Protein AF-A0A396P5E0-F1 (afdb_monomer_lite)

Secondary structure (DSSP, 8-state):
--------SEEEEEE-TT--EEEEEESSHHHHHHHHTTT-SSS--TTPBEEEEEETTEEPPGGG-SBHHHHHHHHHHHHHHHTT-

Radius of gyration: 12.71 Å; chains: 1; bounding box: 41×24×31 Å

Structure (mmCIF, N/CA/C/O backbone):
data_AF-A0A396P5E0-F1
#
_entry.id   AF-A0A396P5E0-F1
#
loop_
_atom_site.group_PDB
_atom_site.id
_atom_site.type_symbol
_atom_site.label_atom_id
_atom_site.label_alt_id
_atom_site.label_comp_id
_atom_site.label_asym_id
_atom_site.label_entity_id
_atom_site.label_seq_id
_atom_site.pdbx_PDB_ins_code
_atom_site.Cartn_x
_atom_site.Cartn_y
_atom_site.Cartn_z
_atom_site.occupancy
_atom_site.B_iso_or_equiv
_atom_site.auth_seq_id
_atom_site.auth_comp_id
_atom_site.auth_asym_id
_atom_site.auth_atom_id
_atom_site.pdbx_PDB_model_num
ATOM 1 N N . MET A 1 1 ? 19.675 3.362 18.283 1.00 78.12 1 MET A N 1
ATOM 2 C CA . MET A 1 1 ? 18.299 2.864 18.092 1.00 78.12 1 MET A CA 1
ATOM 3 C C . MET A 1 1 ? 17.385 4.036 18.358 1.00 78.12 1 MET A C 1
ATOM 5 O O . MET A 1 1 ? 17.462 4.584 19.449 1.00 78.12 1 MET A O 1
ATOM 9 N N . GLU A 1 2 ? 16.602 4.442 17.368 1.00 86.69 2 GLU A N 1
ATOM 10 C CA . GLU A 1 2 ? 15.621 5.519 17.502 1.00 86.69 2 GLU A CA 1
ATOM 11 C C . GLU A 1 2 ? 14.236 4.936 17.241 1.00 86.69 2 GLU A C 1
ATOM 13 O O . GLU A 1 2 ? 14.060 4.141 16.317 1.00 86.69 2 GLU A O 1
ATOM 18 N N . THR A 1 3 ? 13.277 5.290 18.091 1.00 87.56 3 THR A N 1
ATOM 19 C CA . THR A 1 3 ? 11.900 4.807 18.000 1.00 87.56 3 THR A CA 1
ATOM 20 C C . THR A 1 3 ? 11.017 5.946 17.523 1.00 87.56 3 THR A C 1
ATOM 22 O O . THR A 1 3 ? 10.996 7.009 18.141 1.00 87.56 3 THR A O 1
ATOM 25 N N . PHE A 1 4 ? 10.255 5.705 16.459 1.00 83.12 4 PHE A N 1
ATOM 26 C CA . PHE A 1 4 ? 9.279 6.651 15.932 1.00 83.12 4 PHE A CA 1
ATOM 27 C C . PHE A 1 4 ? 7.876 6.080 16.108 1.00 83.12 4 PHE A C 1
ATOM 29 O O . PHE A 1 4 ? 7.581 4.989 15.626 1.00 83.12 4 PHE A O 1
ATOM 36 N N . PHE A 1 5 ? 7.018 6.828 16.796 1.00 82.94 5 PHE A N 1
ATOM 37 C CA . PHE A 1 5 ? 5.600 6.511 16.917 1.00 82.94 5 PHE A CA 1
ATOM 38 C C . PHE A 1 5 ? 4.823 7.235 15.821 1.00 82.94 5 PHE A C 1
ATOM 40 O O . PHE A 1 5 ? 5.096 8.394 15.506 1.00 82.94 5 PHE A O 1
ATOM 47 N N . PHE A 1 6 ? 3.839 6.556 15.247 1.00 77.56 6 PHE A N 1
ATOM 48 C CA . PHE A 1 6 ? 2.919 7.120 14.271 1.00 77.56 6 PHE A CA 1
ATOM 49 C C . PHE A 1 6 ? 1.491 6.713 14.634 1.00 77.56 6 PHE A C 1
ATOM 51 O O . PHE A 1 6 ? 1.249 5.612 15.120 1.00 77.56 6 PHE A O 1
ATOM 58 N N . HIS A 1 7 ? 0.558 7.638 14.423 1.00 75.38 7 HIS A N 1
ATOM 59 C CA . HIS A 1 7 ? -0.858 7.491 14.762 1.00 75.38 7 HIS A CA 1
ATOM 60 C C . HIS A 1 7 ? -1.680 7.837 13.525 1.00 75.38 7 HIS A C 1
ATOM 62 O O . HIS A 1 7 ? -2.178 8.955 13.402 1.00 75.38 7 HIS A O 1
ATOM 68 N N . GLN A 1 8 ? -1.684 6.944 12.543 1.00 83.50 8 GLN A N 1
ATOM 69 C CA . GLN A 1 8 ? -2.427 7.115 11.297 1.00 83.50 8 GLN A CA 1
ATOM 70 C C . GLN A 1 8 ? -3.273 5.883 11.068 1.00 83.50 8 GLN A C 1
ATOM 72 O O . GLN A 1 8 ? -2.900 4.792 11.501 1.00 83.50 8 GLN A O 1
ATOM 77 N N . ASP A 1 9 ? -4.384 6.080 10.375 1.00 88.06 9 ASP A N 1
ATOM 78 C CA . ASP A 1 9 ? -5.329 5.003 10.144 1.00 88.06 9 ASP A CA 1
ATOM 79 C C . ASP A 1 9 ? -4.754 4.015 9.138 1.00 88.06 9 ASP A C 1
ATOM 81 O O . ASP A 1 9 ? -4.994 2.827 9.290 1.00 88.06 9 ASP A O 1
ATOM 85 N N . ILE A 1 10 ? -3.937 4.460 8.173 1.00 93.44 10 ILE A N 1
ATOM 86 C CA . ILE A 1 10 ? -3.256 3.569 7.229 1.00 93.44 10 ILE A CA 1
ATOM 87 C C . ILE A 1 10 ? -1.754 3.817 7.213 1.00 93.44 10 ILE A C 1
ATOM 89 O O . ILE A 1 10 ? -1.284 4.954 7.102 1.00 93.44 10 ILE A O 1
ATOM 93 N N . ILE A 1 11 ? -1.007 2.715 7.261 1.00 94.25 11 ILE A N 1
ATOM 94 C CA . ILE A 1 11 ? 0.448 2.676 7.137 1.00 94.25 11 ILE A CA 1
ATOM 95 C C . ILE A 1 11 ? 0.826 1.709 6.023 1.00 94.25 11 ILE A C 1
ATOM 97 O O . ILE A 1 11 ? 0.393 0.561 6.056 1.00 94.25 11 ILE A O 1
ATOM 101 N N . ILE A 1 12 ? 1.671 2.132 5.079 1.00 94.44 12 ILE A N 1
ATOM 102 C CA . ILE A 1 12 ? 2.224 1.265 4.027 1.00 94.44 12 ILE A CA 1
ATOM 103 C C . ILE A 1 12 ? 3.744 1.388 4.034 1.00 94.44 12 ILE A C 1
ATOM 105 O O . ILE A 1 12 ? 4.278 2.493 3.968 1.00 94.44 12 ILE A O 1
ATOM 109 N N . ILE A 1 13 ? 4.445 0.257 4.087 1.00 94.19 13 ILE A N 1
ATOM 110 C CA . ILE A 1 13 ? 5.895 0.197 3.884 1.00 94.19 13 ILE A CA 1
ATOM 111 C C . ILE A 1 13 ? 6.145 -0.392 2.502 1.00 94.19 13 ILE A C 1
ATOM 113 O O . ILE A 1 13 ? 5.750 -1.525 2.228 1.00 94.19 13 ILE A O 1
ATOM 117 N N . THR A 1 14 ? 6.817 0.371 1.649 1.00 95.19 14 THR A N 1
ATOM 118 C CA . THR A 1 14 ? 7.078 0.036 0.241 1.00 95.19 14 THR A CA 1
ATOM 119 C C . THR A 1 14 ? 8.505 0.433 -0.148 1.00 95.19 14 THR A C 1
ATOM 121 O O . THR A 1 14 ? 9.246 0.950 0.693 1.00 95.19 14 THR A O 1
ATOM 124 N N . ALA A 1 15 ? 8.922 0.155 -1.382 1.00 92.94 15 ALA A N 1
ATOM 125 C CA . ALA A 1 15 ? 10.190 0.619 -1.935 1.00 92.94 15 ALA A CA 1
ATOM 126 C C . ALA A 1 15 ? 10.042 1.184 -3.348 1.00 92.94 15 ALA A C 1
ATOM 128 O O . ALA A 1 15 ? 9.198 0.745 -4.126 1.00 92.94 15 ALA A O 1
ATOM 129 N N . ASN A 1 16 ? 10.907 2.141 -3.684 1.00 88.44 16 ASN A N 1
ATOM 130 C CA . ASN A 1 16 ? 10.997 2.690 -5.034 1.00 88.44 16 ASN A CA 1
ATOM 131 C C . ASN A 1 16 ? 11.793 1.747 -5.960 1.00 88.44 16 ASN A C 1
ATOM 133 O O . ASN A 1 16 ? 12.324 0.723 -5.527 1.00 88.44 16 ASN A O 1
ATOM 137 N N . ALA A 1 17 ? 11.932 2.118 -7.237 1.00 85.69 17 ALA A N 1
ATOM 138 C CA . ALA A 1 17 ? 12.693 1.341 -8.223 1.00 85.69 17 ALA A CA 1
ATOM 139 C C . ALA A 1 17 ? 14.188 1.171 -7.873 1.00 85.69 17 ALA A C 1
ATOM 141 O O . ALA A 1 17 ? 14.830 0.242 -8.359 1.00 85.69 17 ALA A O 1
ATOM 142 N N . ALA A 1 18 ? 14.746 2.038 -7.020 1.00 89.00 18 ALA A N 1
ATOM 143 C CA . ALA A 1 18 ? 16.113 1.919 -6.512 1.00 89.00 18 ALA A CA 1
ATOM 144 C C . ALA A 1 18 ? 16.223 0.981 -5.289 1.00 89.00 18 ALA A C 1
ATOM 146 O O . ALA A 1 18 ? 17.323 0.727 -4.801 1.00 89.00 18 ALA A O 1
ATOM 147 N N . GLY A 1 19 ? 15.099 0.452 -4.792 1.00 86.69 19 GLY A N 1
ATOM 148 C CA . GLY A 1 19 ? 15.034 -0.401 -3.606 1.00 86.69 19 GLY A CA 1
ATOM 149 C C . GLY A 1 19 ? 15.042 0.366 -2.281 1.00 86.69 19 GLY A C 1
ATOM 150 O O . GLY A 1 19 ? 15.111 -0.257 -1.217 1.00 86.69 19 GLY A O 1
ATOM 151 N N . GLU A 1 20 ? 14.964 1.699 -2.310 1.00 92.69 20 GLU A N 1
ATOM 152 C CA . GLU A 1 20 ? 14.907 2.515 -1.100 1.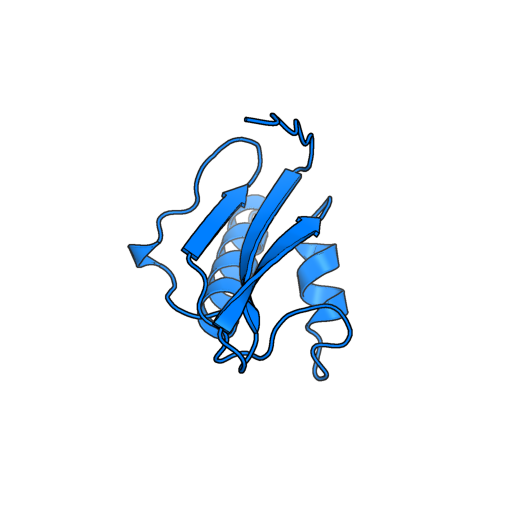00 92.69 20 GLU A CA 1
ATOM 153 C C . GLU A 1 20 ? 13.534 2.369 -0.452 1.00 92.69 20 GLU A C 1
ATOM 155 O O . GLU A 1 20 ? 12.506 2.631 -1.079 1.00 92.69 20 GLU A O 1
ATOM 160 N N . LYS A 1 21 ? 13.521 1.936 0.812 1.00 94.62 21 LYS A N 1
ATOM 161 C CA . LYS A 1 21 ? 12.290 1.701 1.568 1.00 94.62 21 LYS A CA 1
ATOM 162 C C . LYS A 1 21 ? 11.773 2.989 2.184 1.00 94.62 21 LYS A C 1
ATOM 164 O O . LYS A 1 21 ? 12.536 3.735 2.794 1.00 94.62 21 LYS A O 1
ATOM 169 N N . TYR A 1 22 ? 10.466 3.190 2.109 1.00 92.88 22 TYR A N 1
ATOM 170 C CA . TYR A 1 22 ? 9.801 4.339 2.706 1.00 92.88 22 TYR A CA 1
ATOM 171 C C . TYR A 1 22 ? 8.414 3.984 3.246 1.00 92.88 22 TYR A C 1
ATOM 173 O O . TYR A 1 22 ? 7.869 2.908 2.991 1.00 92.88 22 TYR A O 1
ATOM 181 N N . LEU A 1 23 ? 7.886 4.905 4.051 1.00 92.56 23 LEU A N 1
ATOM 182 C CA . LEU A 1 23 ? 6.617 4.800 4.759 1.00 92.56 23 LEU A CA 1
ATOM 183 C C . LEU A 1 23 ? 5.617 5.792 4.159 1.00 92.56 23 LEU A C 1
ATOM 185 O O . LEU A 1 23 ? 5.879 6.995 4.151 1.00 92.56 23 LEU A O 1
ATOM 189 N N . ILE A 1 24 ? 4.456 5.298 3.744 1.00 93.19 24 ILE A N 1
ATOM 190 C CA . ILE A 1 24 ? 3.286 6.114 3.416 1.00 93.19 24 ILE A CA 1
ATOM 191 C C . ILE A 1 24 ? 2.339 6.093 4.609 1.00 93.19 24 ILE A C 1
ATOM 193 O O . ILE A 1 24 ? 2.144 5.064 5.260 1.00 93.19 24 ILE A O 1
ATOM 197 N N . LYS A 1 25 ? 1.772 7.262 4.890 1.00 93.19 25 LYS A N 1
ATOM 198 C CA . LYS A 1 25 ? 0.835 7.523 5.975 1.00 93.19 25 LYS A CA 1
ATOM 199 C C . LYS A 1 25 ? -0.399 8.181 5.384 1.00 93.19 25 LYS A C 1
ATOM 201 O O . LYS A 1 25 ? -0.258 9.236 4.775 1.00 93.19 25 LYS A O 1
ATOM 206 N N . ALA A 1 26 ? -1.569 7.601 5.610 1.00 93.25 26 ALA A N 1
ATOM 207 C CA . ALA A 1 26 ? -2.834 8.180 5.172 1.00 93.25 26 ALA A CA 1
ATOM 208 C C . ALA A 1 26 ? -3.872 8.137 6.295 1.00 93.25 26 ALA A C 1
ATOM 210 O O . ALA A 1 26 ? -3.814 7.277 7.181 1.00 93.25 26 ALA A O 1
ATOM 211 N N . LYS A 1 27 ? -4.819 9.080 6.260 1.00 91.56 27 LYS A N 1
ATOM 212 C CA . LYS A 1 27 ? -5.934 9.124 7.214 1.00 91.56 27 LYS A CA 1
ATOM 213 C C . LYS A 1 27 ? -7.110 8.285 6.743 1.00 91.56 27 LYS A C 1
ATOM 215 O O . LYS A 1 27 ? -7.923 7.874 7.553 1.00 91.56 27 LYS A O 1
ATOM 220 N N . SER A 1 28 ? -7.228 8.046 5.443 1.00 91.75 28 SER A N 1
ATOM 221 C CA . SER A 1 28 ? -8.313 7.244 4.897 1.00 91.75 28 SER A CA 1
ATOM 222 C C . SER A 1 28 ? -7.861 6.432 3.687 1.00 91.75 28 SER A C 1
ATOM 224 O O . SER A 1 28 ? -6.858 6.753 3.049 1.00 91.75 28 SER A O 1
ATOM 226 N N . ILE A 1 29 ? -8.617 5.377 3.354 1.00 92.38 29 ILE A N 1
ATOM 227 C CA . ILE A 1 29 ? -8.416 4.643 2.094 1.00 92.38 29 ILE A CA 1
ATOM 228 C C . ILE A 1 29 ? -8.618 5.594 0.908 1.00 92.38 29 ILE A C 1
ATOM 230 O O . ILE A 1 29 ? -7.900 5.487 -0.081 1.00 92.38 29 ILE A O 1
ATOM 234 N N . GLN A 1 30 ? -9.560 6.537 1.020 1.00 92.50 30 GLN A N 1
ATOM 235 C CA . GLN A 1 30 ? -9.875 7.472 -0.054 1.00 92.50 30 GLN A CA 1
ATOM 236 C C . GLN A 1 30 ? -8.679 8.356 -0.412 1.00 92.50 30 GLN A C 1
ATOM 238 O O . GLN A 1 30 ? -8.406 8.500 -1.594 1.00 92.50 30 GLN A O 1
ATOM 243 N N . ASP A 1 31 ? -7.922 8.841 0.578 1.00 92.38 31 ASP A N 1
ATOM 244 C CA . ASP A 1 31 ? -6.723 9.659 0.339 1.00 92.38 31 ASP A CA 1
ATOM 245 C C . ASP A 1 31 ? -5.734 8.924 -0.591 1.00 92.38 31 ASP A C 1
ATOM 247 O O . ASP A 1 31 ? -5.198 9.497 -1.532 1.00 92.38 31 ASP A O 1
ATOM 251 N N . ILE A 1 32 ? -5.545 7.617 -0.368 1.00 93.75 32 ILE A N 1
ATOM 252 C CA . ILE A 1 32 ? -4.653 6.777 -1.182 1.00 93.75 32 ILE A CA 1
ATOM 253 C C . ILE A 1 32 ? -5.217 6.584 -2.593 1.00 93.75 32 ILE A C 1
ATOM 255 O O . ILE A 1 32 ? -4.464 6.576 -3.565 1.00 93.75 32 ILE A O 1
ATOM 259 N N . LEU A 1 33 ? -6.532 6.383 -2.713 1.00 92.88 33 LEU A N 1
ATOM 260 C CA . LEU A 1 33 ? -7.186 6.180 -4.006 1.00 92.88 33 LEU A CA 1
ATOM 261 C C . LEU A 1 33 ? -7.197 7.457 -4.854 1.00 92.88 33 LEU A C 1
ATOM 263 O O . LEU A 1 33 ? -7.053 7.358 -6.073 1.00 92.88 33 LEU A O 1
ATOM 267 N N . ASP A 1 34 ? -7.337 8.621 -4.220 1.00 91.94 34 ASP A N 1
ATOM 268 C CA . ASP A 1 34 ? -7.290 9.928 -4.874 1.00 91.94 34 ASP A CA 1
ATOM 269 C C . ASP A 1 34 ? -5.890 10.191 -5.445 1.00 91.94 34 ASP A C 1
ATOM 271 O O . ASP A 1 34 ? -5.767 10.509 -6.628 1.00 91.94 34 ASP A O 1
ATOM 275 N N . ASP A 1 35 ? -4.837 9.940 -4.657 1.00 91.94 35 ASP A N 1
ATOM 276 C CA . ASP A 1 35 ? -3.442 10.070 -5.106 1.00 91.94 35 ASP A CA 1
ATOM 277 C C . ASP A 1 35 ? -3.055 9.018 -6.168 1.00 91.94 35 ASP A C 1
ATOM 279 O O . ASP A 1 35 ? -2.142 9.229 -6.973 1.00 91.94 35 ASP A O 1
ATOM 283 N N . TRP A 1 36 ? -3.743 7.869 -6.193 1.00 91.88 36 TRP A N 1
ATOM 284 C CA . TRP A 1 36 ? -3.511 6.801 -7.167 1.00 91.88 36 TRP A CA 1
ATOM 285 C C . TRP A 1 36 ? -4.169 7.031 -8.532 1.00 91.88 36 TRP A C 1
ATOM 287 O O . TRP A 1 36 ? -3.681 6.424 -9.476 1.00 91.88 36 TRP A O 1
ATOM 297 N N . ASN A 1 37 ? -5.222 7.859 -8.649 1.00 82.88 37 ASN A N 1
ATOM 298 C CA . ASN A 1 37 ? -6.277 7.940 -9.697 1.00 82.88 37 ASN A CA 1
ATOM 299 C C . ASN A 1 37 ? -5.873 8.061 -11.204 1.00 82.88 37 ASN A C 1
ATOM 301 O O . ASN A 1 37 ? -6.596 8.629 -12.019 1.00 82.88 37 ASN A O 1
ATOM 305 N N . GLY A 1 38 ? -4.742 7.510 -11.620 1.00 69.06 38 GLY A N 1
ATOM 306 C CA . GLY A 1 38 ? -4.236 7.438 -12.986 1.00 69.06 38 GLY A CA 1
ATOM 307 C C . GLY A 1 38 ? -2.726 7.644 -13.026 1.00 69.06 38 GLY A C 1
ATOM 308 O O . GLY A 1 38 ? -2.032 6.912 -13.728 1.00 69.06 38 GLY A O 1
ATOM 309 N N . ASP A 1 39 ? -2.228 8.573 -12.207 1.00 77.94 39 ASP A N 1
ATOM 310 C CA . ASP A 1 39 ? -0.874 9.122 -12.347 1.00 77.94 39 ASP A CA 1
ATOM 311 C C . ASP A 1 39 ? 0.076 8.789 -11.183 1.00 77.94 39 ASP A C 1
ATOM 313 O O . ASP A 1 39 ? 1.265 9.084 -11.274 1.00 77.94 39 ASP A O 1
ATOM 317 N N . CYS A 1 40 ? -0.409 8.135 -10.117 1.00 85.69 40 CYS A N 1
ATOM 318 C CA . CYS A 1 40 ? 0.388 7.793 -8.927 1.00 85.69 40 CYS A CA 1
ATOM 319 C C . CYS A 1 40 ? 1.189 8.996 -8.375 1.00 85.69 40 CYS A C 1
ATOM 321 O O . CYS A 1 40 ? 2.371 8.874 -8.062 1.00 85.69 40 CYS A O 1
ATOM 323 N N . GLU A 1 41 ? 0.567 10.177 -8.281 1.00 79.56 41 GLU A N 1
ATOM 324 C CA . GLU A 1 41 ? 1.283 11.454 -8.106 1.00 79.56 41 GLU A CA 1
ATOM 325 C C . GLU A 1 41 ? 1.987 11.570 -6.738 1.00 79.56 41 GLU A C 1
ATOM 327 O O . GLU A 1 41 ? 3.030 12.215 -6.620 1.00 79.56 41 GLU A O 1
ATOM 332 N N . PHE A 1 42 ? 1.486 10.862 -5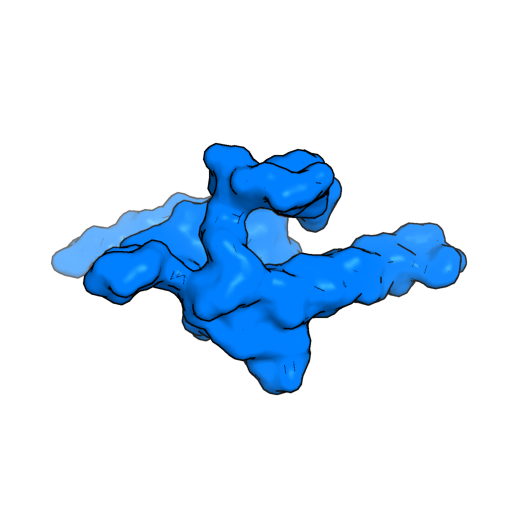.719 1.00 84.50 42 PHE A N 1
ATOM 333 C CA . PHE A 1 42 ? 2.068 10.816 -4.366 1.00 84.50 42 PHE A CA 1
ATOM 334 C C . PHE A 1 42 ? 2.134 9.407 -3.772 1.00 84.50 42 PHE A C 1
ATOM 336 O O . PHE A 1 42 ? 2.394 9.212 -2.581 1.00 84.50 42 PHE A O 1
ATOM 343 N N . VAL A 1 43 ? 1.939 8.406 -4.624 1.00 90.62 43 VAL A N 1
ATOM 344 C CA . VAL A 1 43 ? 1.949 6.994 -4.262 1.00 90.62 43 VAL A CA 1
ATOM 345 C C . VAL A 1 43 ? 2.934 6.233 -5.155 1.00 90.62 43 VAL A C 1
ATOM 347 O O . VAL A 1 43 ? 3.383 6.749 -6.174 1.00 90.62 43 VAL A O 1
ATOM 350 N N . PRO A 1 44 ? 3.357 5.022 -4.770 1.00 92.00 44 PRO A N 1
ATOM 351 C CA . PRO A 1 44 ? 4.287 4.234 -5.560 1.00 92.00 44 PRO A CA 1
ATOM 352 C C . PRO A 1 44 ? 3.672 3.832 -6.906 1.00 92.00 44 PRO A C 1
ATOM 354 O O . PRO A 1 44 ? 2.454 3.698 -7.029 1.00 92.00 44 PRO A O 1
ATOM 357 N N . SER A 1 45 ? 4.528 3.532 -7.883 1.00 91.56 45 SER A N 1
ATOM 358 C CA . SER A 1 45 ? 4.117 2.823 -9.098 1.00 91.56 45 SER A CA 1
ATOM 359 C C . SER A 1 45 ? 3.426 1.499 -8.760 1.00 91.56 45 SER A C 1
ATOM 361 O O . SER A 1 45 ? 3.744 0.862 -7.756 1.00 91.56 45 SER A O 1
ATOM 363 N N . ASN A 1 46 ? 2.522 1.041 -9.628 1.00 92.06 46 ASN A N 1
ATOM 364 C CA . ASN A 1 46 ? 1.734 -0.178 -9.401 1.00 92.06 46 ASN A CA 1
ATOM 365 C C . ASN A 1 46 ? 2.577 -1.438 -9.140 1.00 92.06 46 ASN A C 1
ATOM 367 O O . ASN A 1 46 ? 2.131 -2.326 -8.426 1.00 92.06 46 ASN A O 1
ATOM 371 N N . ASP A 1 47 ? 3.777 -1.527 -9.704 1.00 91.62 47 ASP A N 1
ATOM 372 C CA . ASP A 1 47 ? 4.708 -2.648 -9.551 1.00 91.62 47 ASP A CA 1
ATOM 373 C C . ASP A 1 47 ? 5.638 -2.523 -8.329 1.00 91.62 47 ASP A C 1
ATOM 375 O O . ASP A 1 47 ? 6.430 -3.427 -8.055 1.00 91.62 47 ASP A O 1
ATOM 379 N N . ALA A 1 48 ? 5.546 -1.430 -7.566 1.00 92.94 48 ALA A N 1
ATOM 380 C CA . ALA A 1 48 ? 6.352 -1.228 -6.370 1.00 92.94 48 ALA A CA 1
ATOM 381 C C . ALA A 1 48 ? 6.017 -2.269 -5.295 1.00 92.94 48 ALA A C 1
ATOM 383 O O . ALA A 1 48 ? 4.855 -2.464 -4.935 1.00 92.94 48 ALA A O 1
ATOM 384 N N . CYS A 1 49 ? 7.045 -2.916 -4.745 1.00 92.94 49 CYS A N 1
ATOM 385 C CA . CYS A 1 49 ? 6.880 -3.965 -3.744 1.00 92.94 49 CYS A CA 1
ATOM 386 C C . CYS A 1 49 ? 6.348 -3.404 -2.421 1.00 92.94 49 CYS A C 1
ATOM 388 O O . CYS A 1 49 ? 6.920 -2.467 -1.864 1.00 92.94 49 CYS A O 1
ATOM 390 N N . VAL A 1 50 ? 5.310 -4.037 -1.874 1.00 94.19 50 VAL A N 1
ATOM 391 C CA . VAL A 1 50 ? 4.758 -3.689 -0.561 1.00 94.19 50 VAL A CA 1
ATOM 392 C C . VAL A 1 50 ? 5.205 -4.718 0.474 1.00 94.19 50 VAL A C 1
ATOM 394 O O . VAL A 1 50 ? 4.941 -5.910 0.348 1.00 94.19 50 VAL A O 1
ATOM 397 N N . PHE A 1 51 ? 5.853 -4.251 1.540 1.00 92.81 51 PHE A N 1
ATOM 398 C CA . PHE A 1 51 ? 6.369 -5.102 2.617 1.00 92.81 51 PHE A CA 1
ATOM 399 C C . PHE A 1 51 ? 5.407 -5.228 3.796 1.00 92.81 51 PHE A C 1
ATOM 401 O O . PHE A 1 51 ? 5.415 -6.233 4.504 1.00 92.81 51 PHE A O 1
ATOM 408 N N . TYR A 1 52 ? 4.621 -4.185 4.048 1.00 92.62 52 TYR A N 1
ATOM 409 C CA . TYR A 1 52 ? 3.698 -4.128 5.172 1.00 92.62 52 TYR A CA 1
ATOM 410 C C . TYR A 1 52 ? 2.571 -3.158 4.862 1.00 92.62 52 TYR A C 1
ATOM 412 O O . TYR A 1 52 ? 2.797 -2.095 4.279 1.00 92.62 52 TYR A O 1
ATOM 420 N N . THR A 1 53 ? 1.364 -3.507 5.288 1.00 93.94 53 THR A N 1
ATOM 421 C CA . THR A 1 53 ? 0.256 -2.563 5.333 1.00 93.94 53 THR A CA 1
ATOM 422 C C . THR A 1 53 ? -0.560 -2.800 6.586 1.00 93.94 53 THR A C 1
ATOM 424 O O . THR A 1 53 ? -0.766 -3.937 7.003 1.00 93.94 53 THR A O 1
ATOM 427 N N . GLU A 1 54 ? -1.029 -1.718 7.179 1.00 92.56 54 GLU A N 1
ATOM 428 C CA . GLU A 1 54 ? -1.905 -1.719 8.337 1.00 92.56 54 GLU A CA 1
ATOM 429 C C . GLU A 1 54 ? -3.066 -0.778 8.086 1.00 92.56 54 GLU A C 1
ATOM 431 O O . GLU A 1 54 ? -2.889 0.267 7.460 1.00 92.56 54 GLU A O 1
ATOM 436 N N . TRP A 1 55 ? -4.228 -1.144 8.615 1.00 91.06 55 TRP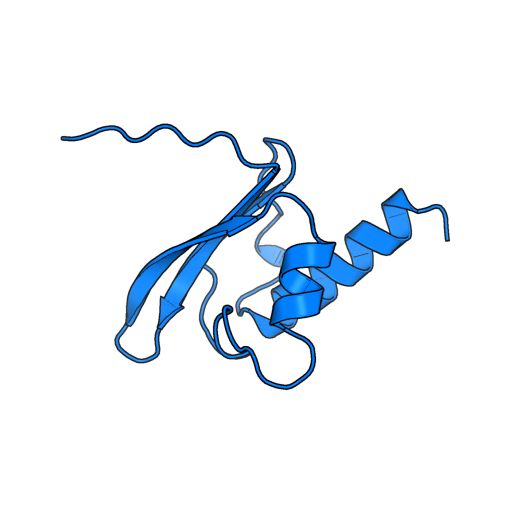 A N 1
ATOM 437 C CA . TRP A 1 55 ? -5.384 -0.274 8.682 1.00 91.06 55 TRP A CA 1
ATOM 438 C C . TRP A 1 55 ? -6.030 -0.338 10.071 1.00 91.06 55 TRP A C 1
ATOM 440 O O . TRP A 1 55 ? -6.321 -1.424 10.575 1.00 91.06 55 TRP A O 1
ATOM 450 N N . ASN A 1 56 ? -6.238 0.814 10.709 1.00 88.81 56 ASN A N 1
ATOM 451 C CA . ASN A 1 56 ? -6.840 0.968 12.036 1.00 88.81 56 ASN A CA 1
ATOM 452 C C . ASN A 1 56 ? -6.180 0.089 13.118 1.00 88.81 56 ASN A C 1
ATOM 454 O O . ASN A 1 56 ? -6.865 -0.594 13.887 1.00 88.81 56 ASN A O 1
ATOM 458 N N . GLY A 1 57 ? -4.844 0.058 13.172 1.00 87.12 57 GLY A N 1
ATOM 459 C CA . GLY A 1 57 ? -4.118 -0.753 14.156 1.00 87.12 57 GLY A CA 1
ATOM 460 C C . GLY A 1 57 ? -3.991 -2.234 13.788 1.00 87.12 57 GLY A C 1
ATOM 461 O O . GLY A 1 57 ? -3.482 -3.019 14.589 1.00 87.12 57 GLY A O 1
ATOM 462 N N . ARG A 1 58 ? -4.513 -2.660 12.627 1.00 89.12 58 ARG A N 1
ATOM 463 C CA . ARG A 1 58 ? -4.570 -4.071 12.223 1.00 89.12 58 ARG A CA 1
ATOM 464 C C . ARG A 1 58 ? -3.772 -4.306 10.943 1.00 89.12 58 ARG A C 1
ATOM 466 O O . ARG A 1 58 ? -4.115 -3.726 9.912 1.00 89.12 58 ARG A O 1
ATOM 473 N N . PRO A 1 59 ? -2.746 -5.174 10.973 1.00 90.00 59 PRO A N 1
ATOM 474 C CA . PRO A 1 59 ? -2.047 -5.576 9.763 1.00 90.00 59 PRO A CA 1
ATOM 475 C C . PRO A 1 59 ? -3.028 -6.152 8.743 1.00 90.00 59 PRO A C 1
ATOM 477 O O . PRO A 1 59 ? -3.855 -7.009 9.073 1.00 90.00 59 PRO A O 1
ATOM 480 N N . ILE A 1 60 ? -2.922 -5.700 7.500 1.00 89.56 60 ILE A N 1
ATOM 481 C CA . ILE A 1 60 ? -3.621 -6.318 6.381 1.00 89.56 60 ILE A CA 1
ATOM 482 C C . ILE A 1 60 ? -2.837 -7.571 5.993 1.00 89.56 60 ILE A C 1
ATOM 484 O O . ILE A 1 60 ? -1.609 -7.562 5.957 1.00 89.56 60 ILE A O 1
ATOM 488 N N . ASN A 1 61 ? -3.536 -8.680 5.743 1.00 81.38 61 ASN A N 1
ATOM 489 C CA . ASN A 1 61 ? -2.876 -9.936 5.403 1.00 81.38 61 ASN A CA 1
ATOM 490 C C . ASN A 1 61 ? -2.120 -9.801 4.059 1.00 81.38 61 ASN A C 1
ATOM 492 O O . ASN A 1 61 ? -2.778 -9.629 3.029 1.00 81.38 61 ASN A O 1
ATOM 496 N N . PRO A 1 62 ? -0.781 -9.956 4.040 1.00 69.44 62 PRO A N 1
ATOM 497 C CA . PRO A 1 62 ? 0.028 -9.817 2.830 1.00 69.44 62 PRO A CA 1
ATOM 498 C C . PRO A 1 62 ? -0.203 -10.940 1.811 1.00 69.44 62 PRO A C 1
ATOM 500 O O . PRO A 1 62 ? 0.195 -10.813 0.665 1.00 69.44 62 PRO A O 1
ATOM 503 N N . ALA A 1 63 ? -0.906 -12.026 2.155 1.00 74.75 63 ALA A N 1
ATOM 504 C CA . ALA A 1 63 ? -1.358 -12.983 1.139 1.00 74.75 63 ALA A CA 1
ATOM 505 C C . ALA A 1 63 ? -2.320 -12.347 0.109 1.00 74.75 63 ALA A C 1
ATOM 507 O O . ALA A 1 63 ? -2.577 -12.945 -0.933 1.00 74.75 63 ALA A O 1
ATOM 508 N N . GLY A 1 64 ? -2.873 -11.164 0.409 1.00 69.06 64 GLY A N 1
ATOM 509 C CA . GLY A 1 64 ? -3.765 -10.417 -0.474 1.00 69.06 64 GLY A CA 1
ATOM 510 C C . GLY A 1 64 ? -3.083 -9.451 -1.447 1.00 69.06 64 GLY A C 1
ATOM 511 O O . GLY A 1 64 ? -3.791 -8.917 -2.296 1.00 69.06 64 GLY A O 1
ATOM 512 N N . TYR A 1 65 ? -1.773 -9.198 -1.331 1.00 84.69 65 TYR A N 1
ATOM 513 C CA . TYR A 1 65 ? -1.048 -8.249 -2.187 1.00 84.69 65 TYR A CA 1
ATOM 514 C C . TYR A 1 65 ? 0.473 -8.458 -2.112 1.00 84.69 65 TYR A C 1
ATOM 516 O O . TYR A 1 65 ? 1.023 -8.785 -1.065 1.00 84.69 65 TYR A O 1
ATOM 524 N N . THR A 1 66 ? 1.171 -8.220 -3.219 1.00 87.38 66 THR A N 1
ATOM 525 C CA . THR A 1 66 ? 2.650 -8.265 -3.283 1.00 87.38 66 THR A CA 1
ATOM 526 C C . THR A 1 66 ? 3.261 -6.957 -3.774 1.00 87.38 66 THR A C 1
ATOM 528 O O . THR A 1 66 ? 4.425 -6.655 -3.496 1.00 87.38 66 THR A O 1
ATOM 531 N N . ASP A 1 67 ? 2.456 -6.169 -4.472 1.00 93.00 67 ASP A N 1
ATOM 532 C CA . ASP A 1 67 ? 2.811 -4.909 -5.104 1.00 93.00 67 ASP A CA 1
ATOM 533 C C . ASP A 1 67 ? 1.725 -3.862 -4.832 1.00 93.00 67 ASP A C 1
ATOM 535 O O . ASP A 1 67 ? 0.660 -4.155 -4.275 1.00 93.00 67 ASP A O 1
ATOM 539 N N . PHE A 1 68 ? 2.014 -2.613 -5.175 1.00 93.62 68 PHE A N 1
ATOM 540 C CA . PHE A 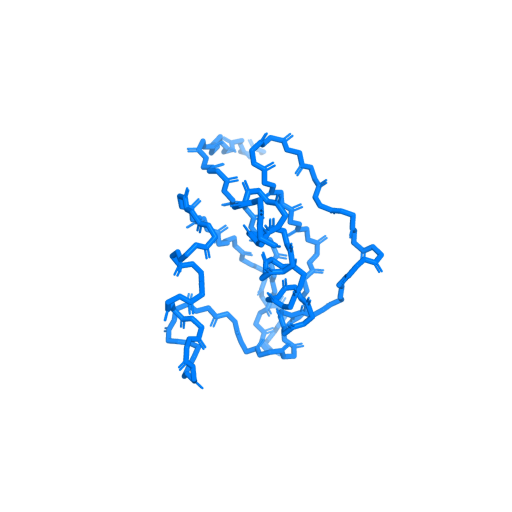1 68 ? 1.129 -1.507 -4.854 1.00 93.62 68 PHE A CA 1
ATOM 541 C C . PHE A 1 68 ? -0.209 -1.598 -5.600 1.00 93.62 68 PHE A C 1
ATOM 543 O O . PHE A 1 68 ? -1.253 -1.337 -5.011 1.00 93.62 68 PHE A O 1
ATOM 550 N N . GLY A 1 69 ? -0.215 -2.051 -6.855 1.00 93.31 69 GLY A N 1
ATOM 551 C CA . GLY A 1 69 ? -1.436 -2.206 -7.646 1.00 93.31 69 GLY A CA 1
ATOM 552 C C . GLY A 1 69 ? -2.399 -3.237 -7.049 1.00 93.31 69 GLY A C 1
ATOM 553 O O . GLY A 1 69 ? -3.593 -2.970 -6.903 1.00 93.31 69 GLY A O 1
ATOM 554 N N . THR A 1 70 ? -1.886 -4.398 -6.636 1.00 93.75 70 THR A N 1
ATOM 555 C CA . THR A 1 70 ? -2.686 -5.425 -5.948 1.00 93.75 70 THR A CA 1
ATOM 556 C C . THR A 1 70 ? -3.185 -4.951 -4.583 1.00 93.75 70 THR A C 1
ATOM 558 O O . THR A 1 70 ? -4.325 -5.249 -4.215 1.00 93.75 70 THR A O 1
ATOM 561 N N . LEU A 1 71 ? -2.396 -4.143 -3.864 1.00 94.50 71 LEU A N 1
ATOM 562 C CA . LEU A 1 71 ? -2.851 -3.488 -2.637 1.00 94.50 71 LEU A CA 1
ATOM 563 C C . LEU A 1 71 ? -4.013 -2.520 -2.906 1.00 94.50 71 LEU A C 1
ATOM 565 O O . LEU A 1 71 ? -4.991 -2.542 -2.162 1.00 94.50 71 LEU A O 1
ATOM 569 N N . ILE A 1 72 ? -3.956 -1.706 -3.964 1.00 93.94 72 ILE A N 1
ATOM 570 C CA . ILE A 1 72 ? -5.047 -0.787 -4.325 1.00 93.94 72 ILE A CA 1
ATOM 571 C C . ILE A 1 72 ? -6.359 -1.547 -4.551 1.00 93.94 72 ILE A C 1
ATOM 573 O O . ILE A 1 72 ? -7.398 -1.162 -4.012 1.00 93.94 72 ILE A O 1
ATOM 577 N N . GLU A 1 73 ? -6.328 -2.657 -5.291 1.00 92.19 73 GLU A N 1
ATOM 578 C CA . GLU A 1 73 ? -7.522 -3.487 -5.500 1.00 92.19 73 GLU A CA 1
ATOM 579 C C . GLU A 1 73 ? -8.046 -4.092 -4.190 1.00 92.19 73 GLU A C 1
ATOM 581 O O . GLU A 1 73 ? -9.260 -4.124 -3.952 1.00 92.19 73 GLU A O 1
ATOM 586 N N . TYR A 1 74 ? -7.143 -4.495 -3.293 1.00 92.50 74 TYR A N 1
ATOM 587 C CA . TYR A 1 74 ? -7.512 -4.954 -1.958 1.00 92.50 74 TYR A CA 1
ATOM 588 C C . TYR A 1 74 ? -8.207 -3.848 -1.146 1.00 92.50 74 TYR A C 1
ATOM 590 O O . TYR A 1 74 ? -9.273 -4.081 -0.567 1.00 92.50 74 TYR A O 1
ATOM 598 N N . LEU A 1 75 ? -7.646 -2.634 -1.133 1.00 92.00 75 LEU A N 1
ATOM 599 C CA . LEU A 1 75 ? -8.190 -1.478 -0.416 1.00 92.00 75 LEU A CA 1
ATOM 600 C C . LEU A 1 75 ? -9.567 -1.063 -0.957 1.00 92.00 75 LEU A C 1
ATOM 602 O O . LEU A 1 75 ? -10.485 -0.838 -0.167 1.00 92.00 75 LEU A O 1
ATOM 606 N N . LYS A 1 76 ? -9.766 -1.070 -2.283 1.00 91.94 76 LYS A N 1
ATOM 607 C CA . LYS A 1 76 ? -11.094 -0.873 -2.901 1.00 91.94 76 LYS A CA 1
ATOM 608 C C . LYS A 1 76 ? -12.103 -1.915 -2.412 1.00 91.94 76 LYS A C 1
ATOM 610 O O . LYS A 1 76 ? -13.260 -1.590 -2.145 1.00 91.94 76 LYS A O 1
ATOM 615 N N . GLY A 1 77 ? -11.677 -3.174 -2.293 1.00 90.62 77 GLY A N 1
ATOM 616 C CA . GLY A 1 77 ? -12.503 -4.259 -1.764 1.00 90.62 77 GLY A CA 1
ATOM 617 C C . GLY A 1 77 ? -12.889 -4.059 -0.297 1.00 90.62 77 GLY A C 1
ATOM 618 O O . GLY A 1 77 ? -14.039 -4.299 0.070 1.00 90.62 77 GLY A O 1
ATOM 619 N N . LEU A 1 78 ? -11.955 -3.596 0.537 1.00 87.94 78 LEU A N 1
ATOM 620 C CA . LEU A 1 78 ? -12.220 -3.268 1.939 1.00 87.94 78 LEU A CA 1
ATOM 621 C C . LEU A 1 78 ? -13.198 -2.100 2.089 1.00 87.94 78 LEU A C 1
ATOM 623 O O . LEU A 1 78 ? -14.168 -2.223 2.835 1.00 87.94 78 LEU A O 1
ATOM 627 N N . GLN A 1 79 ? -12.986 -1.011 1.347 1.00 86.00 79 GLN A N 1
ATOM 628 C CA . GLN A 1 79 ? -13.834 0.182 1.410 1.00 86.00 79 GLN A CA 1
ATOM 629 C C . GLN A 1 79 ? -15.296 -0.138 1.057 1.00 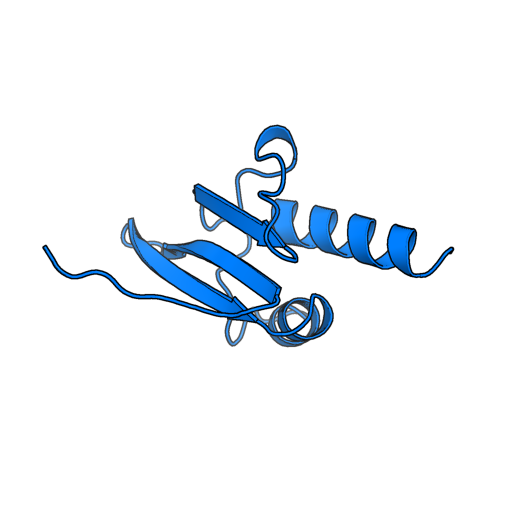86.00 79 GLN A C 1
ATOM 631 O O . GLN A 1 79 ? -16.217 0.334 1.724 1.00 86.00 79 GLN A O 1
ATOM 636 N N . LYS A 1 80 ? -15.524 -1.001 0.054 1.00 85.44 80 LYS A N 1
ATOM 637 C CA . LYS A 1 80 ? -16.870 -1.483 -0.313 1.00 85.44 80 LYS A CA 1
ATOM 638 C C . LYS A 1 80 ? -17.537 -2.265 0.821 1.00 85.44 80 LYS A C 1
ATOM 640 O O . LYS A 1 80 ? -18.688 -1.998 1.153 1.00 85.44 80 LYS A O 1
ATOM 645 N N . ARG A 1 81 ? -16.792 -3.175 1.462 1.00 83.50 81 ARG A N 1
ATOM 646 C CA . ARG A 1 81 ? -17.293 -3.999 2.577 1.00 83.50 81 ARG A CA 1
ATOM 647 C C . ARG A 1 81 ? -17.676 -3.166 3.799 1.00 83.50 81 ARG A C 1
ATOM 649 O O . ARG A 1 81 ? -18.677 -3.480 4.433 1.00 83.50 81 ARG A O 1
ATOM 656 N N . GLU A 1 82 ? -16.916 -2.119 4.120 1.00 75.75 82 GLU A N 1
ATOM 657 C CA . GLU A 1 82 ? -17.291 -1.188 5.196 1.00 75.75 82 GLU A CA 1
ATOM 658 C C . GLU A 1 82 ? -18.482 -0.303 4.826 1.00 75.75 82 GLU A C 1
ATOM 660 O O . GLU A 1 82 ? -19.300 0.016 5.685 1.00 75.75 82 GLU A O 1
ATOM 665 N N . SER A 1 83 ? -18.620 0.047 3.546 1.00 71.75 83 SER A N 1
ATOM 666 C CA . SER A 1 83 ? -19.729 0.875 3.059 1.00 71.75 83 SER A CA 1
ATOM 667 C C . SER A 1 83 ? -21.066 0.122 2.971 1.00 71.75 83 SER A C 1
ATOM 669 O O . SER A 1 83 ? -22.090 0.741 2.692 1.00 71.75 83 SER A O 1
ATOM 671 N N . GLY A 1 84 ? -21.084 -1.196 3.211 1.00 57.88 84 GLY A N 1
ATOM 672 C CA . GLY A 1 84 ? -22.296 -2.021 3.162 1.00 57.88 84 GLY A CA 1
ATOM 673 C C . GLY A 1 84 ? -22.888 -2.206 1.759 1.00 57.88 84 GLY A C 1
ATOM 674 O O . GLY A 1 84 ? -24.075 -2.515 1.653 1.00 57.88 84 GLY A O 1
ATOM 675 N N . VAL A 1 85 ? -22.081 -2.002 0.707 1.00 48.22 85 VAL A N 1
ATOM 676 C CA . VAL A 1 85 ? -22.466 -2.139 -0.713 1.00 48.22 85 VAL 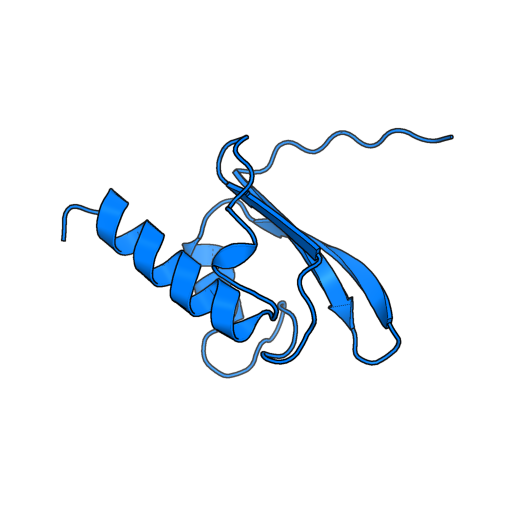A CA 1
ATOM 677 C C . VAL A 1 85 ? -21.903 -3.422 -1.312 1.00 48.22 85 VAL A C 1
ATOM 679 O O . VAL A 1 85 ? -20.690 -3.679 -1.132 1.00 48.22 85 VAL A O 1
#

pLDDT: mean 87.56, std 8.42, range [48.22, 95.19]

Foldseek 3Di:
DDDDDDDEQKWWWWAAPVRDIDIDGHNALVVCCVCVVPPVVPHHDQAIATDWMHGRNHTDPCVQDGGNVSVNVVSVVVVCVVVVD

Sequence (85 aa):
METFFFHQDIIIITANAAGEKYLIKAKSIQDILDDWNGDCEFVPSNDACVFYTEWNGRPINPAGYTDFGTLIEYLKGLQKRESGV